Protein AF-A0A1H0GZK9-F1 (afdb_monomer_lite)

Radius of gyration: 10.47 Å; chains: 1; bounding box: 26×21×26 Å

Sequence (67 aa):
MDAPVIVHAPGPGGRRVTIRGEHAGIATGPADVVEFLRRAGLEDLDVADLRRPDLIDWRGAGPDTWS

Organism: NCBI:txid310781

Secondary structure (DSSP, 8-state):
---SEEEEEEETTEEEEEETTEEEEEESSHHHHHHHHHHTT--S--TTGGG-TTTEEE-SS-TT---

Structure (mmCIF, N/CA/C/O backbone):
data_AF-A0A1H0GZK9-F1
#
_entry.id   AF-A0A1H0GZK9-F1
#
loop_
_atom_site.group_PDB
_atom_site.id
_atom_site.type_symbol
_atom_site.label_atom_id
_atom_site.label_alt_id
_atom_site.label_comp_id
_atom_site.label_asym_id
_atom_site.label_entity_id
_atom_site.label_seq_id
_atom_site.pdbx_PDB_ins_code
_atom_site.Cartn_x
_atom_site.Cartn_y
_atom_site.Cartn_z
_atom_site.occupancy
_atom_site.B_iso_or_equiv
_atom_site.auth_seq_id
_atom_site.auth_comp_id
_atom_site.auth_asym_id
_atom_site.auth_atom_id
_atom_site.pdbx_PDB_model_num
ATOM 1 N N . MET A 1 1 ? -16.804 -4.983 -1.939 1.00 52.22 1 MET A N 1
ATOM 2 C CA . MET A 1 1 ? -16.055 -4.195 -0.944 1.00 52.22 1 MET A CA 1
ATOM 3 C C . MET A 1 1 ? -14.655 -4.079 -1.499 1.00 52.22 1 MET A C 1
ATOM 5 O O . MET A 1 1 ? -14.077 -5.120 -1.778 1.00 52.22 1 MET A O 1
ATOM 9 N N . ASP A 1 2 ? -14.186 -2.867 -1.781 1.00 77.31 2 ASP A N 1
ATOM 10 C CA . ASP A 1 2 ? -12.785 -2.661 -2.158 1.00 77.31 2 ASP A CA 1
ATOM 11 C C . ASP A 1 2 ? -11.896 -2.905 -0.934 1.00 77.31 2 ASP A C 1
ATOM 13 O O . ASP A 1 2 ? -12.312 -2.635 0.198 1.00 77.31 2 ASP A O 1
ATOM 17 N N . ALA A 1 3 ? -10.696 -3.441 -1.159 1.00 87.75 3 ALA A N 1
ATOM 18 C CA . ALA A 1 3 ? -9.710 -3.615 -0.103 1.00 87.75 3 ALA A CA 1
ATOM 19 C C . ALA A 1 3 ? -9.418 -2.254 0.569 1.00 87.75 3 ALA A C 1
ATOM 21 O O . ALA A 1 3 ? -9.374 -1.225 -0.115 1.00 87.75 3 ALA A O 1
ATOM 22 N N . PRO A 1 4 ? -9.206 -2.206 1.898 1.00 95.25 4 PRO A N 1
ATOM 23 C CA . PRO A 1 4 ? -8.969 -0.953 2.611 1.00 95.25 4 PRO A CA 1
ATOM 24 C C . PRO A 1 4 ? -7.658 -0.276 2.201 1.00 95.25 4 PRO A C 1
ATOM 26 O O . PRO A 1 4 ? -7.462 0.893 2.522 1.00 95.25 4 PRO A O 1
ATOM 29 N N . VAL A 1 5 ? -6.762 -0.982 1.515 1.00 97.81 5 VAL A N 1
ATOM 30 C CA . VAL A 1 5 ? -5.476 -0.472 1.050 1.00 97.81 5 VAL A CA 1
ATOM 31 C C . VAL A 1 5 ? -5.385 -0.676 -0.455 1.00 97.81 5 VAL A C 1
ATOM 33 O O . VAL A 1 5 ? -5.601 -1.776 -0.954 1.00 97.81 5 VAL A O 1
ATOM 36 N N . ILE A 1 6 ? -5.014 0.373 -1.181 1.00 97.94 6 ILE A N 1
ATOM 37 C CA . ILE A 1 6 ? -4.750 0.316 -2.618 1.00 97.94 6 ILE A CA 1
ATOM 38 C C . ILE A 1 6 ? -3.296 0.706 -2.842 1.00 97.94 6 ILE A C 1
ATOM 40 O O . ILE A 1 6 ? -2.885 1.822 -2.506 1.00 97.94 6 ILE A O 1
ATOM 44 N N . VAL A 1 7 ? -2.529 -0.190 -3.459 1.00 97.88 7 VAL A N 1
ATOM 45 C CA . VAL A 1 7 ? -1.180 0.117 -3.937 1.00 97.88 7 VAL A CA 1
ATOM 46 C C . VAL A 1 7 ? -1.243 0.309 -5.445 1.00 97.88 7 VAL A C 1
AT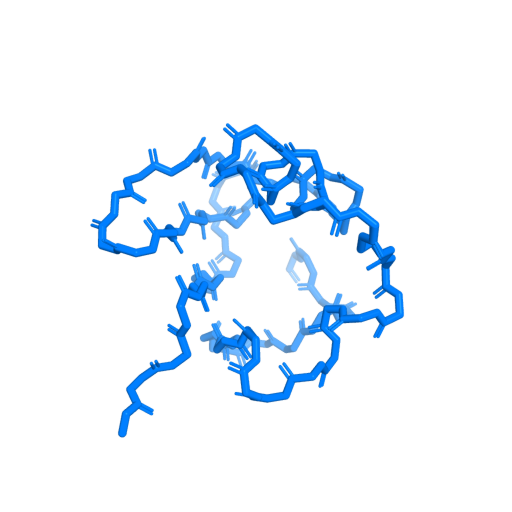OM 48 O O . VAL A 1 7 ? -1.548 -0.611 -6.201 1.00 97.88 7 VAL A O 1
ATOM 51 N N . HIS A 1 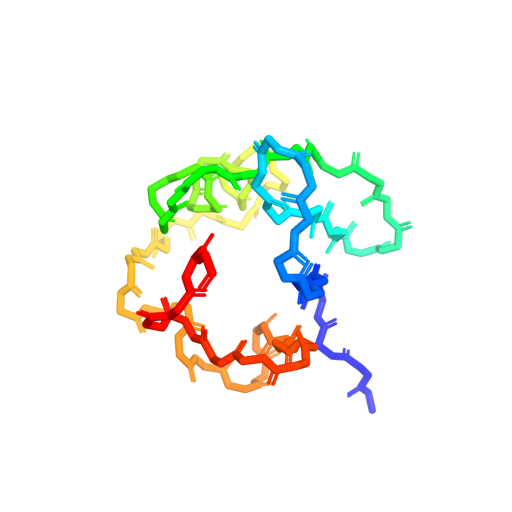8 ? -0.982 1.536 -5.892 1.00 97.25 8 HIS A N 1
ATOM 52 C CA . HIS A 1 8 ? -1.071 1.912 -7.304 1.00 97.25 8 HIS A CA 1
ATOM 53 C C . HIS A 1 8 ? 0.063 1.265 -8.122 1.00 97.25 8 HIS A C 1
ATOM 55 O O . HIS A 1 8 ? 1.013 0.713 -7.561 1.00 97.25 8 HIS A O 1
ATOM 61 N N . ALA A 1 9 ? -0.021 1.314 -9.453 1.00 96.31 9 ALA A N 1
ATOM 62 C CA . ALA A 1 9 ? 1.045 0.806 -10.320 1.00 96.31 9 ALA A CA 1
ATOM 63 C C . ALA A 1 9 ? 2.396 1.509 -10.041 1.00 96.31 9 ALA A C 1
ATOM 65 O O . ALA A 1 9 ? 2.385 2.660 -9.587 1.00 96.31 9 ALA A O 1
ATOM 66 N N . PRO A 1 10 ? 3.544 0.847 -10.300 1.00 95.38 10 PRO A N 1
ATOM 67 C CA . PRO A 1 10 ? 4.860 1.482 -10.231 1.00 95.38 10 PRO A CA 1
ATOM 68 C C . PRO A 1 10 ? 4.914 2.797 -11.010 1.00 95.38 10 PRO A C 1
ATOM 70 O O . PRO A 1 10 ? 4.416 2.894 -12.132 1.00 95.38 10 PRO A O 1
ATOM 73 N N . GLY A 1 11 ? 5.502 3.816 -10.390 1.00 92.50 11 GLY A N 1
ATOM 74 C CA . GLY A 1 11 ? 5.675 5.140 -10.965 1.00 92.50 11 GLY A CA 1
ATOM 75 C C . GLY A 1 11 ? 6.980 5.792 -10.504 1.00 92.50 11 GLY A C 1
ATOM 76 O O . GLY A 1 11 ? 7.794 5.164 -9.820 1.00 92.50 11 GLY A O 1
ATOM 77 N N . PRO A 1 12 ? 7.209 7.062 -10.875 1.00 91.38 12 PRO A N 1
ATOM 78 C CA . PRO A 1 12 ? 8.413 7.781 -10.482 1.00 91.38 12 PRO A CA 1
ATOM 79 C C . PRO A 1 12 ? 8.552 7.837 -8.956 1.00 91.38 12 PRO A C 1
ATOM 81 O O . PRO A 1 12 ? 7.676 8.356 -8.266 1.00 91.38 12 PRO A O 1
ATOM 84 N N . GLY A 1 13 ? 9.658 7.306 -8.432 1.00 91.62 13 GLY A N 1
ATOM 85 C CA . GLY A 1 13 ? 9.945 7.304 -6.995 1.00 91.62 13 GLY A CA 1
ATOM 86 C C . GLY A 1 13 ? 9.235 6.214 -6.186 1.00 91.62 13 GLY A C 1
ATOM 87 O O . GLY A 1 13 ? 9.373 6.220 -4.968 1.00 91.62 13 GLY A O 1
ATOM 88 N N . GLY A 1 14 ? 8.516 5.283 -6.825 1.00 95.50 14 GLY A N 1
ATOM 89 C CA . GLY A 1 14 ? 7.895 4.131 -6.171 1.00 95.50 14 GLY A CA 1
ATOM 90 C C . GLY A 1 14 ? 6.401 3.994 -6.467 1.00 95.50 14 GLY A C 1
ATOM 91 O O . GLY A 1 14 ? 5.897 4.427 -7.504 1.00 95.50 14 GLY A O 1
ATOM 92 N N . ARG A 1 15 ? 5.672 3.364 -5.549 1.00 97.88 15 ARG A N 1
ATOM 93 C CA . ARG A 1 15 ? 4.235 3.096 -5.659 1.00 97.88 15 ARG A CA 1
ATOM 94 C C . ARG A 1 15 ? 3.470 3.995 -4.704 1.00 97.88 15 ARG A C 1
ATOM 96 O O . ARG A 1 15 ? 3.740 4.016 -3.507 1.00 97.88 15 ARG A O 1
ATOM 103 N N . ARG A 1 16 ? 2.476 4.721 -5.214 1.00 97.81 16 ARG A N 1
ATOM 104 C CA . ARG A 1 16 ? 1.535 5.455 -4.357 1.00 97.81 16 ARG A CA 1
ATOM 105 C C . ARG A 1 16 ? 0.708 4.465 -3.537 1.00 97.81 16 ARG A C 1
ATOM 107 O O . ARG A 1 16 ? 0.233 3.476 -4.091 1.00 97.81 16 ARG A O 1
ATOM 114 N N . VAL A 1 17 ? 0.479 4.773 -2.263 1.00 98.25 17 VAL A N 1
ATOM 115 C CA . VAL A 1 17 ? -0.363 3.981 -1.356 1.00 98.25 17 VAL A CA 1
ATOM 116 C C . VAL A 1 17 ? -1.542 4.823 -0.870 1.00 98.25 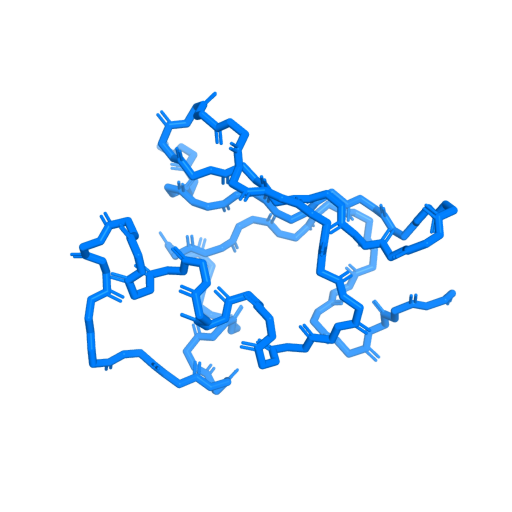17 VAL A C 1
ATOM 118 O O . VAL A 1 17 ? -1.374 5.966 -0.439 1.00 98.25 17 VAL A O 1
ATOM 121 N N . THR A 1 18 ? -2.742 4.254 -0.955 1.00 98.12 18 THR A N 1
ATOM 122 C CA . THR A 1 18 ? -3.986 4.831 -0.435 1.00 98.12 18 THR A CA 1
ATOM 123 C C . THR A 1 18 ? -4.544 3.902 0.634 1.00 98.12 18 THR A C 1
ATOM 125 O O . THR A 1 18 ? -4.661 2.706 0.384 1.00 98.12 18 THR A O 1
ATOM 128 N N . ILE A 1 19 ? -4.905 4.430 1.802 1.00 97.88 19 ILE A N 1
ATOM 129 C CA . ILE A 1 19 ? -5.487 3.657 2.906 1.00 97.88 19 ILE A CA 1
ATOM 130 C C . ILE A 1 19 ? -6.821 4.291 3.284 1.00 97.88 19 ILE A C 1
ATOM 132 O O . ILE A 1 19 ? -6.877 5.470 3.613 1.00 97.88 19 ILE A O 1
ATOM 136 N N . ARG A 1 20 ? -7.903 3.510 3.227 1.00 96.12 20 ARG A N 1
ATOM 137 C CA . ARG A 1 20 ? -9.280 3.936 3.531 1.00 96.12 20 ARG A CA 1
ATOM 138 C C . ARG A 1 20 ? -9.684 5.220 2.785 1.00 96.12 20 ARG A C 1
ATOM 140 O O . ARG A 1 20 ? -10.398 6.054 3.323 1.00 96.12 20 ARG A O 1
ATOM 147 N N . GLY A 1 21 ? -9.216 5.368 1.544 1.00 95.25 21 GLY A N 1
ATOM 148 C CA . GLY A 1 21 ? -9.473 6.536 0.690 1.00 95.25 21 GLY A CA 1
ATOM 149 C C . GLY A 1 21 ? -8.467 7.685 0.826 1.00 95.25 21 GLY A C 1
ATOM 150 O O . GLY A 1 21 ? -8.422 8.539 -0.055 1.00 95.25 21 GLY A O 1
ATOM 151 N N . GLU A 1 22 ? -7.604 7.672 1.843 1.00 96.50 22 GLU A N 1
ATOM 152 C CA . GLU A 1 22 ? -6.633 8.737 2.115 1.00 96.50 22 GLU A CA 1
ATOM 153 C C . GLU A 1 22 ? -5.241 8.420 1.551 1.00 96.50 22 GLU A C 1
ATOM 155 O O . GLU A 1 22 ? -4.805 7.265 1.523 1.00 96.50 22 GLU A O 1
ATOM 160 N N . HIS A 1 23 ? -4.512 9.442 1.095 1.00 96.56 23 HIS A N 1
ATOM 161 C CA . HIS A 1 23 ? -3.139 9.272 0.610 1.00 96.56 23 HIS A CA 1
ATOM 162 C C . HIS A 1 23 ? -2.175 9.031 1.780 1.00 96.56 23 HIS A C 1
ATOM 164 O O . HIS A 1 23 ? -1.957 9.924 2.594 1.00 96.56 23 HIS A O 1
ATOM 170 N N . ALA A 1 24 ? -1.558 7.848 1.829 1.00 97.50 24 ALA A N 1
ATOM 171 C CA . ALA A 1 24 ? -0.623 7.483 2.892 1.00 97.50 24 ALA A CA 1
ATOM 172 C C . ALA A 1 24 ? 0.836 7.852 2.567 1.00 97.50 24 ALA A C 1
ATOM 174 O O . ALA A 1 24 ? 1.601 8.186 3.470 1.00 97.50 24 ALA A O 1
ATOM 175 N N . GLY A 1 25 ? 1.220 7.810 1.286 1.00 97.94 25 GLY A N 1
ATOM 176 C CA . GLY A 1 25 ? 2.568 8.158 0.834 1.00 97.94 25 GLY A CA 1
ATOM 177 C C . GLY A 1 25 ? 2.995 7.455 -0.456 1.00 97.94 25 GLY A C 1
ATOM 178 O O . GLY A 1 25 ? 2.185 6.832 -1.153 1.00 97.94 25 GLY A O 1
ATOM 179 N N . ILE A 1 26 ? 4.292 7.554 -0.761 1.00 98.06 26 ILE A N 1
ATOM 180 C CA . ILE A 1 26 ? 4.970 6.799 -1.822 1.00 98.06 26 ILE A CA 1
ATOM 181 C C . ILE A 1 26 ? 5.867 5.746 -1.164 1.00 98.06 26 ILE A C 1
ATOM 183 O O . ILE A 1 26 ? 6.743 6.094 -0.377 1.00 98.06 26 ILE A O 1
ATOM 187 N N . ALA A 1 27 ? 5.632 4.475 -1.480 1.00 98.06 27 ALA A N 1
ATOM 188 C CA . ALA A 1 27 ? 6.427 3.341 -1.025 1.00 98.06 27 ALA A CA 1
ATOM 189 C C . ALA A 1 27 ? 7.468 2.962 -2.083 1.00 98.06 27 ALA A C 1
ATOM 191 O O . ALA A 1 27 ? 7.139 2.808 -3.259 1.00 98.06 27 ALA A O 1
ATOM 192 N N . THR A 1 28 ? 8.708 2.756 -1.662 1.00 97.19 28 THR A N 1
ATOM 193 C CA . THR A 1 28 ? 9.802 2.245 -2.503 1.00 97.19 28 THR A CA 1
ATOM 194 C C . THR A 1 28 ? 10.001 0.738 -2.361 1.00 97.19 28 THR A C 1
ATOM 196 O O . THR A 1 28 ? 10.694 0.122 -3.168 1.00 97.19 28 THR A O 1
ATOM 199 N N . GLY A 1 29 ? 9.352 0.130 -1.367 1.00 97.00 29 GLY A N 1
ATOM 200 C CA . GLY A 1 29 ? 9.341 -1.307 -1.155 1.00 97.00 29 GLY A CA 1
ATOM 201 C C . GLY A 1 29 ? 8.258 -1.756 -0.169 1.00 97.00 29 GLY A C 1
ATOM 202 O O . GLY A 1 29 ? 7.532 -0.929 0.390 1.00 97.00 29 GLY A O 1
ATOM 203 N N . PRO A 1 30 ? 8.157 -3.072 0.088 1.00 96.81 30 PRO A N 1
ATOM 204 C CA . PRO A 1 30 ? 7.123 -3.642 0.953 1.00 96.81 30 PRO A CA 1
ATOM 205 C C . PRO A 1 30 ? 7.168 -3.124 2.398 1.00 96.81 30 PRO A C 1
ATOM 207 O O . PRO A 1 30 ? 6.126 -2.950 3.022 1.00 96.81 30 PRO A O 1
ATOM 210 N N . ALA A 1 31 ? 8.365 -2.837 2.918 1.00 97.12 31 ALA A N 1
ATOM 211 C CA . ALA A 1 31 ? 8.546 -2.318 4.274 1.00 97.12 31 ALA A CA 1
ATOM 212 C C . ALA A 1 31 ? 7.888 -0.940 4.474 1.00 97.12 31 ALA A C 1
ATOM 214 O O . ALA A 1 31 ? 7.288 -0.695 5.518 1.00 97.12 31 ALA A O 1
ATOM 215 N N . ASP A 1 32 ? 7.932 -0.072 3.458 1.00 98.12 32 ASP A N 1
ATOM 216 C CA . ASP A 1 32 ? 7.273 1.238 3.514 1.00 98.12 32 ASP A CA 1
ATOM 217 C C . ASP A 1 32 ? 5.751 1.081 3.591 1.00 98.12 32 ASP A C 1
ATOM 219 O O . ASP A 1 32 ? 5.084 1.806 4.328 1.00 98.12 32 ASP A O 1
ATOM 223 N N . VAL A 1 33 ? 5.195 0.098 2.869 1.00 97.81 33 VAL A N 1
ATOM 224 C CA . VAL A 1 33 ? 3.759 -0.208 2.930 1.00 97.81 33 VAL A CA 1
ATOM 225 C C . VAL A 1 33 ? 3.378 -0.626 4.342 1.00 97.81 33 VAL A C 1
ATOM 227 O O . VAL A 1 33 ? 2.447 -0.049 4.891 1.00 97.81 33 VAL A O 1
ATOM 230 N N . VAL A 1 34 ? 4.117 -1.557 4.955 1.00 98.12 34 VAL A N 1
ATOM 231 C CA . VAL A 1 34 ? 3.881 -1.990 6.345 1.00 98.12 34 VAL A CA 1
ATOM 232 C C . VAL A 1 34 ? 3.918 -0.803 7.313 1.00 98.12 34 VAL A C 1
ATOM 234 O O . VAL A 1 34 ? 3.028 -0.664 8.152 1.00 98.12 34 VAL A O 1
ATOM 237 N N . GLU A 1 35 ? 4.883 0.107 7.167 1.00 98.25 35 GLU A N 1
ATOM 238 C CA . GLU A 1 35 ? 4.955 1.302 8.015 1.00 98.25 35 GLU A CA 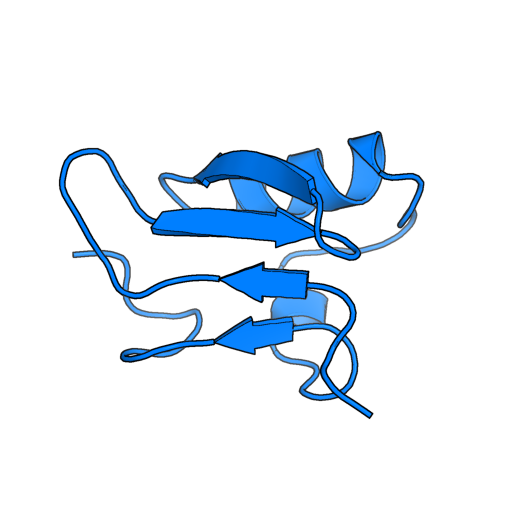1
ATOM 239 C C . GLU A 1 35 ? 3.755 2.242 7.803 1.00 98.25 35 GLU A C 1
ATOM 241 O O . GLU A 1 35 ? 3.249 2.823 8.766 1.00 98.25 35 GLU A O 1
ATOM 246 N N . PHE A 1 36 ? 3.241 2.371 6.577 1.00 98.12 36 PHE A N 1
ATOM 247 C CA . PHE A 1 36 ? 2.008 3.121 6.323 1.00 98.12 36 PHE A CA 1
ATOM 248 C C . PHE A 1 36 ? 0.783 2.467 6.965 1.00 98.12 36 PHE A C 1
ATOM 250 O O . PHE A 1 36 ? -0.044 3.175 7.541 1.00 98.12 36 PHE A O 1
ATOM 257 N N . LEU A 1 37 ? 0.676 1.135 6.911 1.00 97.75 37 LEU A N 1
ATOM 258 C CA . LEU A 1 37 ? -0.401 0.393 7.571 1.00 97.75 37 LEU A CA 1
ATOM 259 C C . LEU A 1 37 ? -0.377 0.636 9.082 1.00 97.75 37 LEU A C 1
ATOM 261 O O . LEU A 1 37 ? -1.392 1.046 9.652 1.00 97.75 37 LEU A O 1
ATOM 265 N N . ARG A 1 38 ? 0.801 0.514 9.703 1.00 97.00 38 ARG A N 1
ATOM 266 C CA . ARG A 1 38 ? 0.999 0.781 11.133 1.00 97.00 38 ARG A CA 1
ATOM 267 C C . ARG A 1 38 ? 0.555 2.195 11.510 1.00 97.00 38 ARG A C 1
ATOM 269 O O . ARG A 1 38 ? -0.201 2.375 12.460 1.00 97.00 38 ARG A O 1
ATOM 276 N N . ARG A 1 39 ? 0.955 3.208 10.732 1.00 96.69 39 ARG A N 1
ATOM 277 C CA . ARG A 1 39 ? 0.548 4.613 10.952 1.00 96.69 39 ARG A CA 1
ATOM 278 C C . ARG A 1 39 ? -0.952 4.853 10.770 1.00 96.69 39 ARG A C 1
ATOM 280 O O . ARG A 1 39 ? -1.482 5.792 11.356 1.00 96.69 39 ARG A O 1
ATOM 287 N N . ALA A 1 40 ? -1.633 4.017 9.990 1.00 96.12 40 ALA A N 1
ATOM 288 C CA . ALA A 1 40 ? -3.079 4.068 9.778 1.00 96.12 40 ALA A CA 1
ATOM 289 C C . ALA A 1 40 ? -3.891 3.235 10.799 1.00 96.12 40 ALA A C 1
ATOM 291 O O . ALA A 1 40 ? -5.114 3.101 10.655 1.00 96.12 40 ALA A O 1
ATOM 292 N N . GLY A 1 41 ? -3.235 2.669 11.821 1.00 96.19 41 GLY A N 1
ATOM 293 C CA . GLY A 1 41 ? -3.862 1.831 12.850 1.00 96.19 41 GLY A CA 1
ATOM 294 C C . GLY A 1 41 ? -4.166 0.402 12.388 1.00 96.19 41 GLY A C 1
ATOM 295 O O . GLY A 1 41 ? -5.036 -0.253 12.954 1.00 96.19 41 GLY A O 1
ATOM 296 N N . LEU A 1 42 ? -3.507 -0.063 11.324 1.00 94.81 42 LEU A N 1
ATOM 297 C CA . LEU A 1 42 ? -3.480 -1.465 10.906 1.00 94.81 42 LEU A CA 1
ATOM 298 C C . LEU A 1 42 ? -2.187 -2.082 11.459 1.00 94.81 42 LEU A C 1
ATOM 300 O O . LEU A 1 42 ? -1.175 -2.171 10.765 1.00 94.81 42 LEU A O 1
ATOM 304 N N . GLU A 1 43 ? -2.216 -2.390 12.753 1.00 93.56 43 GLU A N 1
ATOM 305 C CA . GLU A 1 43 ? -1.085 -2.919 13.522 1.00 93.56 43 GLU A CA 1
ATOM 306 C C . GLU A 1 43 ? -0.929 -4.440 13.337 1.00 93.56 43 GLU A C 1
ATOM 308 O O . GLU A 1 43 ? -1.806 -5.093 12.774 1.00 93.56 43 GLU A O 1
ATOM 313 N N . ASP A 1 44 ? 0.200 -4.990 13.794 1.00 94.38 44 ASP A N 1
ATOM 314 C CA . ASP A 1 44 ? 0.531 -6.426 13.736 1.00 94.38 44 ASP A CA 1
ATOM 315 C C . ASP A 1 44 ? 0.530 -7.044 12.327 1.00 94.38 44 ASP A C 1
ATOM 317 O O . ASP A 1 44 ? 0.260 -8.231 12.156 1.00 94.38 44 ASP A O 1
ATOM 321 N N . LEU A 1 45 ? 0.845 -6.233 11.313 1.00 96.56 45 LEU A N 1
ATOM 322 C CA . LEU A 1 45 ? 0.978 -6.668 9.924 1.00 96.56 45 LEU A CA 1
ATOM 323 C C . LEU A 1 45 ? 2.439 -6.716 9.495 1.00 96.56 45 LEU A C 1
ATOM 325 O O . LEU A 1 45 ? 3.215 -5.811 9.810 1.00 96.56 45 LEU A O 1
ATOM 329 N N . ASP A 1 46 ? 2.793 -7.730 8.713 1.00 96.62 46 ASP A N 1
ATOM 330 C CA . ASP A 1 46 ? 4.112 -7.865 8.109 1.00 96.62 46 ASP A CA 1
ATOM 331 C C . ASP A 1 46 ? 4.064 -7.893 6.569 1.00 96.62 46 ASP A C 1
ATOM 333 O O . ASP A 1 46 ? 3.046 -7.640 5.922 1.00 96.62 46 ASP A O 1
ATOM 337 N N . VAL A 1 47 ? 5.217 -8.145 5.945 1.00 95.94 47 VAL A N 1
ATOM 338 C CA . VAL A 1 47 ? 5.335 -8.183 4.481 1.00 95.94 47 VAL A CA 1
ATOM 339 C C . VAL A 1 47 ? 4.550 -9.351 3.865 1.00 95.94 47 VAL A C 1
ATOM 341 O O . VAL A 1 47 ? 4.075 -9.233 2.733 1.00 95.94 47 VAL A O 1
ATOM 344 N N . ALA A 1 48 ? 4.396 -10.472 4.574 1.00 96.19 48 ALA A N 1
ATOM 345 C CA . ALA A 1 48 ? 3.628 -11.614 4.088 1.00 96.19 48 ALA A CA 1
ATOM 346 C C . ALA A 1 48 ? 2.128 -11.288 4.033 1.00 96.19 48 ALA A C 1
ATOM 348 O O . ALA A 1 48 ? 1.453 -11.679 3.074 1.00 96.19 48 ALA A O 1
ATOM 349 N N . ASP A 1 49 ? 1.628 -10.490 4.980 1.00 96.75 49 ASP A N 1
ATOM 350 C CA . ASP A 1 49 ? 0.237 -10.028 5.000 1.00 96.75 49 ASP A CA 1
ATOM 351 C C . ASP A 1 49 ? -0.150 -9.181 3.786 1.00 96.75 49 ASP A C 1
ATOM 353 O O . ASP A 1 49 ? -1.326 -9.140 3.419 1.00 96.75 49 ASP A O 1
ATOM 357 N N . LEU A 1 50 ? 0.814 -8.536 3.120 1.00 95.94 50 LEU A N 1
ATOM 358 C CA . LEU A 1 50 ? 0.564 -7.688 1.948 1.00 95.94 50 LEU A CA 1
ATOM 359 C C . LEU A 1 50 ? 0.014 -8.462 0.738 1.00 95.94 50 LEU A C 1
ATOM 361 O O . LEU A 1 50 ? -0.455 -7.855 -0.225 1.00 95.94 50 LEU A O 1
ATOM 365 N N . ARG A 1 51 ? 0.078 -9.799 0.762 1.00 95.88 51 ARG A N 1
ATOM 366 C CA . ARG A 1 51 ? -0.491 -10.676 -0.274 1.00 95.88 51 ARG A CA 1
ATOM 367 C C . ARG A 1 51 ? -1.979 -10.962 -0.070 1.00 95.88 51 ARG A C 1
ATOM 369 O O . ARG A 1 51 ? -2.588 -11.586 -0.938 1.00 95.88 51 ARG A O 1
ATOM 376 N N . ARG A 1 52 ? -2.560 -10.549 1.060 1.00 95.44 52 ARG A N 1
ATOM 377 C CA . ARG A 1 52 ? -3.967 -10.795 1.383 1.00 95.44 52 ARG A CA 1
ATOM 378 C C . ARG A 1 52 ? -4.881 -9.909 0.527 1.00 95.44 52 ARG A C 1
ATOM 380 O O . ARG A 1 52 ? -4.827 -8.685 0.670 1.00 95.44 52 ARG A O 1
ATOM 387 N N . PRO A 1 53 ? -5.723 -10.490 -0.349 1.00 92.69 53 PRO A N 1
ATOM 388 C CA . PRO A 1 53 ? -6.552 -9.724 -1.282 1.00 92.69 53 PRO A CA 1
ATOM 389 C C . PRO A 1 53 ? -7.696 -8.969 -0.590 1.00 92.69 53 PRO A C 1
ATOM 391 O O . PRO A 1 53 ? -8.248 -8.031 -1.155 1.00 92.69 53 PRO A O 1
ATOM 394 N N . ASP A 1 54 ? -8.057 -9.362 0.631 1.00 94.25 54 ASP A N 1
ATOM 395 C CA . ASP A 1 54 ? -8.998 -8.649 1.495 1.00 94.25 54 ASP A CA 1
ATOM 396 C C . ASP A 1 54 ? -8.373 -7.419 2.177 1.00 94.25 54 ASP A C 1
ATOM 398 O O . ASP A 1 54 ? -9.102 -6.521 2.597 1.00 94.25 54 ASP A O 1
ATOM 402 N N . LEU A 1 55 ? -7.037 -7.351 2.249 1.00 95.69 55 LEU A N 1
ATOM 403 C CA . LEU A 1 55 ? -6.289 -6.237 2.832 1.00 95.69 55 LEU A CA 1
ATOM 404 C C . LEU A 1 55 ? -5.798 -5.251 1.768 1.00 95.69 55 LEU A C 1
ATOM 406 O O . LEU A 1 55 ? -6.011 -4.047 1.925 1.00 95.69 55 LEU A O 1
ATOM 410 N N . ILE A 1 56 ? -5.124 -5.750 0.724 1.00 97.00 56 ILE A N 1
ATOM 411 C CA . ILE A 1 56 ? -4.493 -4.929 -0.315 1.00 97.00 56 ILE A CA 1
ATOM 412 C C . ILE A 1 56 ? -5.026 -5.266 -1.703 1.00 97.00 56 ILE A C 1
ATOM 414 O O . ILE A 1 56 ? -4.945 -6.400 -2.171 1.00 97.00 56 ILE A O 1
ATOM 418 N N . ASP A 1 57 ? -5.437 -4.218 -2.407 1.00 97.06 57 ASP A N 1
ATOM 419 C CA . ASP A 1 57 ? -5.639 -4.209 -3.847 1.00 97.06 57 ASP A CA 1
A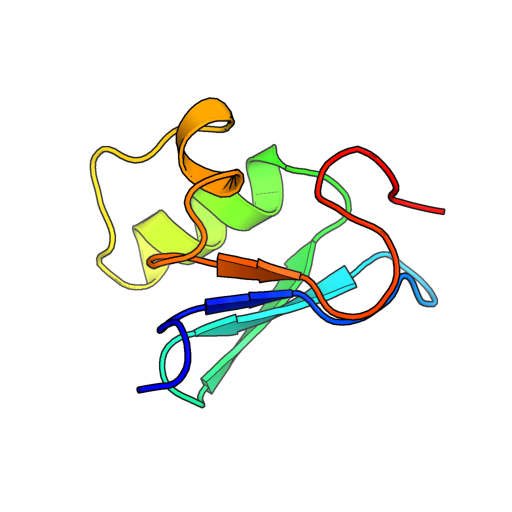TOM 420 C C . ASP A 1 57 ? -4.386 -3.654 -4.552 1.00 97.06 57 ASP A C 1
ATOM 422 O O . ASP A 1 57 ? -4.062 -2.461 -4.481 1.00 97.06 57 ASP A O 1
ATOM 426 N N . TRP A 1 58 ? -3.655 -4.545 -5.223 1.00 97.06 58 TRP A N 1
ATOM 427 C CA . TRP A 1 58 ? -2.480 -4.213 -6.026 1.00 97.06 58 TRP A CA 1
ATOM 428 C C . TRP A 1 58 ? -2.899 -3.851 -7.452 1.00 97.06 58 TRP A C 1
ATOM 430 O O . TRP A 1 58 ? -3.259 -4.714 -8.252 1.00 97.06 58 TRP A O 1
ATOM 440 N N . ARG A 1 59 ? -2.783 -2.573 -7.821 1.00 96.12 59 ARG A N 1
ATOM 441 C CA . ARG A 1 59 ? -3.049 -2.113 -9.190 1.00 96.12 59 ARG A CA 1
ATOM 442 C C . ARG A 1 59 ? -1.822 -2.311 -10.071 1.00 96.12 59 ARG A C 1
ATOM 444 O O 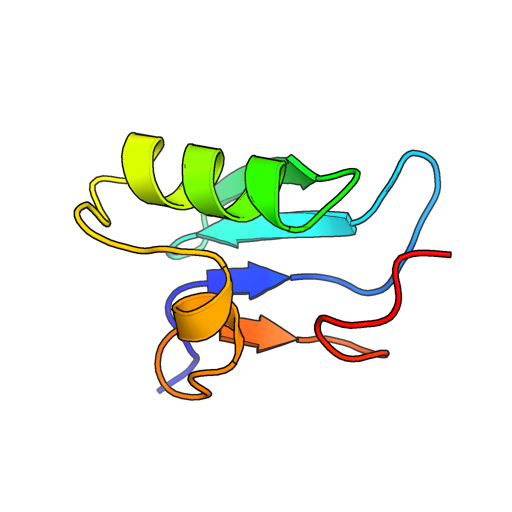. ARG A 1 59 ? -0.737 -1.820 -9.760 1.00 96.12 59 ARG A O 1
ATOM 451 N N . GLY A 1 60 ? -2.013 -2.969 -11.211 1.00 92.81 60 GLY A N 1
ATOM 452 C CA . GLY A 1 60 ? -0.929 -3.300 -12.134 1.00 92.81 60 GLY A CA 1
ATOM 453 C C . GLY A 1 60 ? -0.169 -4.536 -11.664 1.00 92.81 60 GLY A C 1
ATOM 454 O O . GLY A 1 60 ? -0.762 -5.598 -11.501 1.00 92.81 60 GLY A O 1
ATOM 455 N N . ALA A 1 61 ? 1.144 -4.410 -11.471 1.00 88.12 61 ALA A N 1
ATOM 456 C CA . ALA A 1 61 ? 1.969 -5.521 -11.013 1.00 88.12 61 ALA A CA 1
ATOM 457 C C . ALA A 1 61 ? 1.780 -5.789 -9.506 1.00 88.12 61 ALA A C 1
ATOM 459 O O . ALA A 1 61 ? 1.501 -4.873 -8.730 1.00 88.12 61 ALA A O 1
ATOM 460 N N . GLY A 1 62 ? 1.925 -7.047 -9.089 1.00 91.00 62 GLY A N 1
ATOM 461 C CA . GLY A 1 62 ? 1.716 -7.482 -7.705 1.00 91.00 62 GLY A CA 1
ATOM 462 C C . GLY A 1 62 ? 2.798 -7.011 -6.712 1.00 91.00 62 GLY A C 1
ATOM 463 O O . GLY A 1 62 ? 3.644 -6.186 -7.064 1.00 91.00 62 GLY A O 1
ATOM 464 N N . PRO A 1 63 ? 2.802 -7.553 -5.480 1.00 92.25 63 PRO A N 1
ATOM 465 C CA . PRO A 1 63 ? 3.711 -7.155 -4.391 1.00 92.25 63 PRO A CA 1
ATOM 466 C C . PRO A 1 63 ? 5.204 -7.384 -4.674 1.00 92.25 63 PRO A C 1
ATOM 468 O O . PRO A 1 63 ? 6.055 -6.819 -3.989 1.00 92.25 63 PRO A O 1
ATOM 471 N N . ASP A 1 64 ? 5.526 -8.202 -5.676 1.00 92.31 64 ASP A N 1
ATOM 472 C CA . ASP A 1 64 ? 6.894 -8.584 -6.042 1.00 92.31 64 ASP A CA 1
ATOM 473 C C . ASP A 1 64 ? 7.546 -7.636 -7.064 1.00 92.31 64 ASP A C 1
ATOM 475 O O . ASP A 1 64 ? 8.726 -7.774 -7.377 1.00 92.31 64 ASP A O 1
ATOM 479 N N . THR A 1 65 ? 6.800 -6.665 -7.600 1.00 92.88 65 THR A N 1
ATOM 480 C CA . THR A 1 65 ? 7.280 -5.765 -8.660 1.00 92.88 65 THR A CA 1
ATOM 481 C C . THR A 1 65 ? 7.192 -4.304 -8.227 1.00 92.88 65 THR A C 1
ATOM 483 O O . THR A 1 65 ? 6.118 -3.801 -7.884 1.00 92.88 65 THR A O 1
ATOM 486 N N . TRP A 1 66 ? 8.337 -3.617 -8.278 1.00 91.38 66 TRP A N 1
ATOM 487 C CA . TRP A 1 66 ? 8.512 -2.245 -7.779 1.00 91.38 66 TRP A CA 1
ATOM 488 C C . TRP A 1 66 ? 9.093 -1.263 -8.809 1.00 91.38 66 TRP A C 1
ATOM 490 O O . TRP A 1 66 ? 9.143 -0.066 -8.530 1.00 91.38 66 TRP A O 1
ATOM 500 N N . SER A 1 67 ? 9.471 -1.745 -9.997 1.00 85.56 67 SER A N 1
ATOM 501 C CA . SER A 1 67 ? 10.013 -0.972 -11.127 1.00 85.56 67 SER A CA 1
ATOM 502 C C . SER A 1 67 ? 9.435 -1.453 -12.446 1.00 85.56 67 SER A C 1
ATOM 504 O O . SER A 1 67 ? 9.345 -2.697 -12.579 1.00 85.56 67 SER A O 1
#

pLDDT: mean 94.67, std 6.28, range [52.22, 98.25]

Foldseek 3Di:
DQAQKEWADADVPWTFIHGNNHTQDHDQALVVVQVSCVVVVVPPDDSVNQQPRNHYDYHDDGRVDID